Protein AF-A0A432RQE2-F1 (afdb_monomer_lite)

Foldseek 3Di:
DDKAWPQHDPDFDDDDPPDDDDPVVVVCVVVVHDDTHTDIDDDD

pLDDT: mean 90.69, std 4.4, range [73.56, 95.88]

Sequence (44 aa):
TQYENVAGKNTYHPRPEWRPLTKFEQRGERLGHGVWDLIYSKLA

Secondary structure (DSSP, 8-state):
--EEETT-TT-PBPPPTTSPPPHHHHHHHHTT----B--EEEP-

Structure (mmCIF, N/CA/C/O backbone):
data_AF-A0A432RQE2-F1
#
_entry.id   AF-A0A432RQE2-F1
#
loop_
_atom_site.group_PDB
_atom_site.id
_atom_site.type_symbol
_atom_site.label_atom_id
_atom_site.label_alt_id
_atom_site.label_comp_id
_atom_site.label_asym_id
_atom_site.label_entity_id
_atom_site.label_seq_id
_atom_site.pdbx_PDB_ins_code
_atom_site.Cartn_x
_atom_site.Cartn_y
_atom_site.Cartn_z
_atom_site.occupancy
_atom_site.B_iso_or_equiv
_atom_site.auth_seq_id
_atom_site.auth_comp_id
_atom_site.auth_asym_id
_atom_site.auth_atom_id
_atom_site.pdbx_PDB_model_num
ATOM 1 N N . THR A 1 1 ? 19.415 -1.045 -10.162 1.00 73.56 1 THR A N 1
ATOM 2 C CA . THR A 1 1 ? 18.374 -2.072 -9.964 1.00 73.56 1 THR A CA 1
ATOM 3 C C . THR A 1 1 ? 17.094 -1.581 -10.590 1.00 73.56 1 THR A C 1
ATOM 5 O O . THR A 1 1 ? 16.654 -0.505 -10.207 1.00 73.56 1 THR A O 1
ATOM 8 N N . GLN A 1 2 ? 16.573 -2.277 -11.599 1.00 90.88 2 GLN A N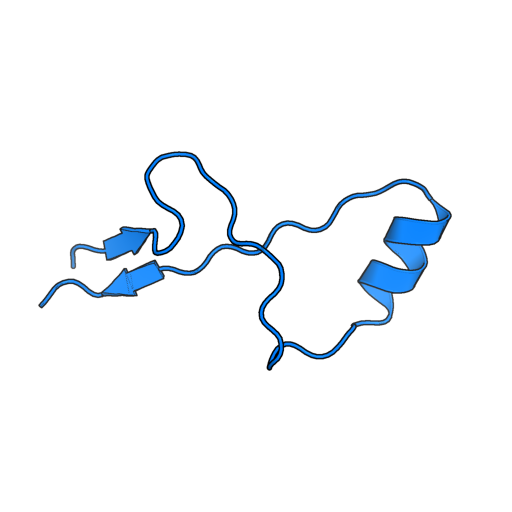 1
ATOM 9 C CA . GLN A 1 2 ? 15.343 -1.874 -12.287 1.00 90.88 2 GLN A CA 1
ATOM 10 C C . GLN A 1 2 ? 14.123 -2.455 -11.550 1.00 90.88 2 GLN A C 1
ATOM 12 O O . GLN A 1 2 ? 14.217 -3.531 -10.959 1.00 90.88 2 GLN A O 1
ATOM 17 N N . TYR A 1 3 ? 13.004 -1.732 -11.554 1.00 93.94 3 TYR A N 1
ATOM 18 C CA . TYR A 1 3 ? 11.748 -2.144 -10.921 1.00 93.94 3 TYR A CA 1
ATOM 19 C C . TYR A 1 3 ? 10.587 -1.911 -11.883 1.00 93.94 3 TYR A C 1
ATOM 21 O O . TYR A 1 3 ? 10.610 -0.947 -12.648 1.00 93.94 3 TYR A O 1
ATOM 29 N N . GLU A 1 4 ? 9.566 -2.756 -11.802 1.00 95.00 4 GLU A N 1
ATOM 30 C CA . GLU A 1 4 ? 8.340 -2.637 -12.587 1.00 95.00 4 GLU A CA 1
ATOM 31 C C . GLU A 1 4 ? 7.121 -2.540 -11.664 1.00 95.00 4 GLU A C 1
ATOM 33 O O . GLU A 1 4 ? 7.039 -3.236 -10.651 1.00 95.00 4 GLU A O 1
ATOM 38 N N . ASN A 1 5 ? 6.183 -1.645 -11.992 1.00 95.88 5 ASN A N 1
ATOM 39 C CA . ASN A 1 5 ? 4.915 -1.539 -11.271 1.00 95.88 5 ASN A CA 1
ATOM 40 C C . ASN A 1 5 ? 3.992 -2.687 -11.696 1.00 95.88 5 ASN A C 1
ATOM 42 O O . ASN A 1 5 ? 3.631 -2.785 -12.868 1.00 95.88 5 ASN A O 1
ATOM 46 N N . VAL A 1 6 ? 3.550 -3.491 -10.730 1.00 94.94 6 VAL A N 1
ATOM 47 C CA . VAL A 1 6 ? 2.669 -4.647 -10.953 1.00 94.94 6 VAL A CA 1
ATOM 48 C C . VAL A 1 6 ? 1.298 -4.233 -11.500 1.00 94.94 6 VAL A C 1
ATOM 50 O O . VAL A 1 6 ? 0.693 -4.972 -12.269 1.00 94.94 6 VAL A O 1
ATOM 53 N N . ALA A 1 7 ? 0.811 -3.039 -11.152 1.00 94.44 7 ALA A N 1
ATOM 54 C CA . ALA A 1 7 ? -0.465 -2.514 -11.644 1.00 94.44 7 ALA A CA 1
ATOM 55 C C . ALA A 1 7 ? -0.376 -1.883 -13.047 1.00 94.44 7 ALA A C 1
ATOM 57 O O . ALA A 1 7 ? -1.394 -1.463 -13.593 1.00 94.44 7 ALA A O 1
ATOM 58 N N . GLY A 1 8 ? 0.824 -1.787 -13.627 1.00 94.06 8 GLY A N 1
ATOM 59 C CA . GLY A 1 8 ? 1.075 -1.075 -14.876 1.00 94.06 8 GLY A CA 1
ATOM 60 C C . GLY A 1 8 ? 1.511 0.382 -14.685 1.00 94.06 8 GLY A C 1
ATOM 61 O O . GLY A 1 8 ? 1.584 0.930 -13.581 1.00 94.06 8 GLY A O 1
ATOM 62 N N . LYS A 1 9 ? 1.878 1.029 -15.794 1.00 93.88 9 LYS A N 1
ATOM 63 C CA . LYS A 1 9 ? 2.469 2.374 -15.779 1.00 93.88 9 LYS A CA 1
ATOM 64 C C . LYS A 1 9 ? 1.443 3.425 -15.342 1.00 93.88 9 LYS A C 1
ATOM 66 O O . LYS A 1 9 ? 0.386 3.546 -15.950 1.00 93.88 9 LYS A O 1
ATOM 71 N N . ASN A 1 10 ? 1.806 4.245 -14.350 1.00 94.06 10 ASN A N 1
ATOM 72 C CA . ASN A 1 10 ? 0.963 5.314 -13.787 1.00 94.06 10 ASN A CA 1
ATOM 73 C C . ASN A 1 10 ? -0.383 4.823 -13.222 1.00 94.06 10 ASN A C 1
ATOM 75 O O . ASN A 1 10 ? -1.353 5.577 -13.193 1.00 94.06 10 ASN A O 1
ATOM 79 N N . THR A 1 11 ? -0.455 3.566 -12.785 1.00 95.88 11 THR A N 1
ATOM 80 C CA . THR A 1 11 ? -1.675 2.963 -12.238 1.00 95.88 11 THR A CA 1
ATOM 81 C C . THR A 1 11 ? -1.463 2.533 -10.789 1.00 95.88 11 THR A C 1
ATOM 83 O O . THR A 1 11 ? -0.362 2.134 -10.397 1.00 95.88 11 THR A O 1
ATOM 86 N N . TYR A 1 12 ? -2.525 2.639 -9.992 1.00 95.31 12 TYR A N 1
ATOM 87 C CA . TYR A 1 12 ? -2.566 2.153 -8.616 1.00 95.31 12 TYR A CA 1
ATOM 88 C C . TYR A 1 12 ? -3.073 0.717 -8.584 1.00 95.31 12 TYR A C 1
ATOM 90 O O . TYR A 1 12 ? -3.987 0.359 -9.327 1.00 95.31 12 TYR A O 1
ATOM 98 N N . HIS A 1 13 ? -2.500 -0.098 -7.710 1.00 94.94 13 HIS A N 1
ATOM 99 C CA . HIS A 1 13 ? -2.941 -1.471 -7.543 1.00 94.94 13 HIS A CA 1
ATOM 100 C C . HIS A 1 13 ? -4.275 -1.491 -6.776 1.00 94.94 13 HIS A C 1
ATOM 102 O O . HIS A 1 13 ? -4.428 -0.736 -5.809 1.00 94.94 13 HIS A O 1
ATOM 108 N N . PRO A 1 14 ? -5.251 -2.338 -7.157 1.00 91.62 14 PRO A N 1
ATOM 109 C CA . PRO A 1 14 ? -6.407 -2.583 -6.302 1.00 91.62 14 PRO A CA 1
ATOM 110 C C . PRO A 1 14 ? -5.947 -3.168 -4.962 1.00 91.62 14 PRO A C 1
ATOM 112 O O . PRO A 1 14 ? -4.928 -3.854 -4.892 1.00 91.62 14 PRO A O 1
ATOM 115 N N . ARG A 1 15 ? -6.693 -2.929 -3.884 1.00 89.56 15 ARG A N 1
ATOM 116 C CA . ARG A 1 15 ? -6.343 -3.486 -2.574 1.00 89.56 15 ARG A CA 1
ATOM 117 C C . ARG A 1 15 ? -6.201 -5.021 -2.670 1.00 89.56 15 ARG A C 1
ATOM 119 O O . ARG A 1 15 ? -7.178 -5.677 -3.026 1.00 89.56 15 ARG A O 1
ATOM 126 N N . PRO A 1 16 ? -5.040 -5.608 -2.328 1.00 91.25 16 PRO A N 1
ATOM 127 C CA . PRO A 1 16 ? -4.886 -7.057 -2.324 1.00 91.25 16 PRO A CA 1
ATOM 128 C C . PRO A 1 16 ? -5.636 -7.700 -1.154 1.00 91.25 16 PRO A C 1
ATOM 130 O O . PRO A 1 16 ? -5.686 -7.136 -0.060 1.00 91.25 16 PRO A O 1
ATOM 133 N N . GLU A 1 17 ? -6.137 -8.922 -1.348 1.00 91.00 17 GLU A N 1
ATOM 134 C CA . GLU A 1 17 ? -6.883 -9.660 -0.314 1.00 91.00 17 GLU A CA 1
ATOM 135 C C . GLU A 1 17 ? -6.042 -9.976 0.929 1.00 91.00 17 GLU A C 1
ATOM 137 O O . GLU A 1 17 ? -6.546 -9.967 2.050 1.00 91.00 17 GLU A O 1
ATOM 142 N N . TRP A 1 18 ? -4.738 -10.199 0.755 1.00 92.88 18 TRP A N 1
ATOM 143 C CA . TRP A 1 18 ? -3.823 -10.488 1.860 1.00 92.88 18 TRP A CA 1
ATOM 144 C C . TRP A 1 18 ? -3.486 -9.255 2.708 1.00 92.88 18 TRP A C 1
ATOM 146 O O . TRP A 1 18 ? -2.889 -9.398 3.776 1.00 92.88 18 TRP A O 1
ATOM 156 N N . ARG A 1 19 ? -3.833 -8.037 2.263 1.00 92.38 19 ARG A N 1
ATOM 157 C CA . ARG A 1 19 ? -3.525 -6.810 2.999 1.00 92.38 19 ARG A CA 1
ATOM 158 C C . ARG A 1 19 ? -4.613 -6.550 4.049 1.00 92.38 19 ARG A C 1
ATOM 160 O O . ARG A 1 19 ? -5.742 -6.233 3.669 1.00 92.38 19 ARG A O 1
ATOM 167 N N . PRO A 1 20 ? -4.313 -6.592 5.359 1.00 91.00 20 PRO A N 1
ATOM 168 C CA . PRO A 1 20 ? -5.300 -6.316 6.403 1.00 91.00 20 PRO A CA 1
ATOM 169 C C . PRO A 1 20 ? -5.674 -4.829 6.469 1.00 91.00 20 PRO A C 1
ATOM 171 O O . PRO A 1 20 ? -4.881 -3.948 6.118 1.00 91.00 20 PRO A O 1
ATOM 174 N N . LEU A 1 21 ? -6.908 -4.535 6.891 1.00 89.31 21 LEU A N 1
ATOM 175 C CA . LEU A 1 21 ? -7.419 -3.165 7.013 1.00 89.31 21 LEU A CA 1
ATOM 176 C C . LEU A 1 21 ? -6.788 -2.472 8.220 1.00 89.31 21 LEU A C 1
ATOM 178 O O . LEU A 1 21 ? -6.824 -2.995 9.333 1.00 89.31 21 LEU A O 1
ATOM 182 N N . THR A 1 22 ? -6.230 -1.279 8.016 1.00 89.06 22 THR A N 1
ATOM 183 C CA . THR A 1 22 ? -5.642 -0.497 9.108 1.00 89.06 22 THR A CA 1
ATOM 184 C C . THR A 1 22 ? -6.636 0.521 9.674 1.00 89.06 22 THR A C 1
ATOM 186 O O . THR A 1 22 ? -7.545 0.993 8.988 1.00 89.06 22 THR A O 1
ATOM 189 N N . LYS A 1 23 ? -6.437 0.934 10.933 1.00 88.94 23 LYS A N 1
ATOM 190 C CA . LYS A 1 23 ? -7.249 1.985 11.583 1.00 88.94 23 LYS A CA 1
ATOM 191 C C . LYS A 1 23 ? -7.202 3.341 10.860 1.00 88.94 23 LYS A C 1
ATOM 193 O O . LYS A 1 23 ? -8.120 4.144 11.003 1.00 88.94 23 LYS A O 1
ATOM 198 N N . PHE A 1 24 ? -6.134 3.613 10.106 1.00 85.69 24 PHE A N 1
ATOM 199 C CA . PHE A 1 24 ? -5.981 4.855 9.347 1.00 85.69 24 PHE A CA 1
ATOM 200 C C . PHE A 1 24 ? -6.911 4.896 8.141 1.00 85.69 24 PHE A C 1
ATOM 202 O O . PHE A 1 24 ? -7.459 5.948 7.838 1.00 85.69 24 PHE A O 1
ATOM 209 N N . GLU A 1 25 ? -7.141 3.750 7.510 1.00 86.88 25 GLU A N 1
ATOM 210 C CA . GLU A 1 25 ? -8.024 3.631 6.350 1.00 86.88 25 GLU A CA 1
ATOM 211 C C . GLU A 1 25 ? -9.481 3.750 6.770 1.00 86.88 25 GLU A C 1
ATOM 213 O O . GLU A 1 25 ? -10.218 4.502 6.153 1.00 86.88 25 GLU A O 1
ATOM 218 N N . GLN A 1 26 ? -9.863 3.143 7.899 1.00 87.00 26 GLN A N 1
ATOM 219 C CA . GLN A 1 26 ? -11.199 3.338 8.479 1.00 87.00 26 GLN A CA 1
ATOM 220 C C . GLN A 1 26 ? -11.468 4.809 8.833 1.00 87.00 26 GLN A C 1
ATOM 222 O O . GLN A 1 26 ? -12.570 5.324 8.639 1.00 87.00 26 GLN A O 1
ATOM 227 N N . ARG A 1 27 ? -10.458 5.514 9.365 1.00 88.44 27 ARG A N 1
ATOM 228 C CA . ARG A 1 27 ? -10.557 6.956 9.630 1.00 88.44 27 ARG A CA 1
ATOM 229 C C . ARG A 1 27 ? -10.617 7.761 8.330 1.00 88.44 27 ARG A C 1
ATOM 231 O O . ARG A 1 27 ? -11.356 8.738 8.274 1.00 88.44 27 ARG A O 1
ATOM 238 N N . GLY A 1 28 ? -9.833 7.368 7.330 1.00 88.19 28 GLY A N 1
ATOM 239 C CA . GLY A 1 28 ? -9.778 8.003 6.019 1.00 88.19 28 GLY A CA 1
ATOM 240 C C . GLY A 1 28 ? -11.102 7.892 5.277 1.00 88.19 28 GLY A C 1
ATOM 241 O O . GLY A 1 28 ? -11.641 8.909 4.863 1.00 88.19 28 GLY A O 1
ATOM 242 N N . GLU A 1 29 ? -11.68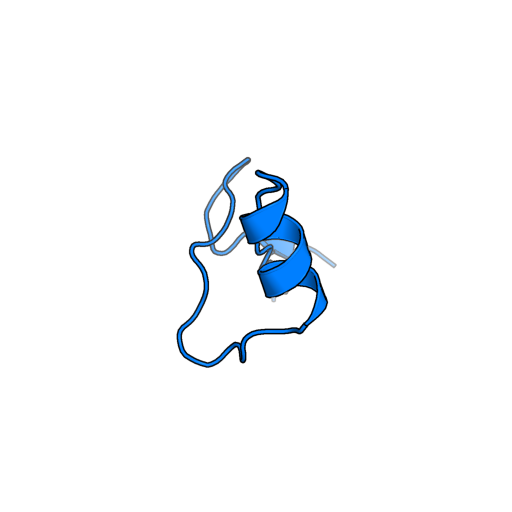1 6.696 5.224 1.00 85.62 29 GLU A N 1
ATOM 243 C CA . GLU A 1 29 ? -12.977 6.419 4.604 1.00 85.62 29 GLU A CA 1
ATOM 244 C C . GLU A 1 29 ? -14.094 7.270 5.223 1.00 85.62 29 GLU A C 1
ATOM 246 O O . GLU A 1 29 ? -14.860 7.909 4.505 1.00 85.62 29 GLU A O 1
ATOM 251 N N . ARG A 1 30 ? -14.114 7.402 6.560 1.00 87.19 30 ARG A N 1
ATOM 252 C CA . ARG A 1 30 ? -15.065 8.278 7.270 1.00 87.19 30 ARG A CA 1
ATOM 253 C C . ARG A 1 30 ? -14.943 9.758 6.876 1.00 87.19 30 ARG A C 1
ATOM 255 O O . ARG A 1 30 ? -15.909 10.500 7.015 1.00 87.19 3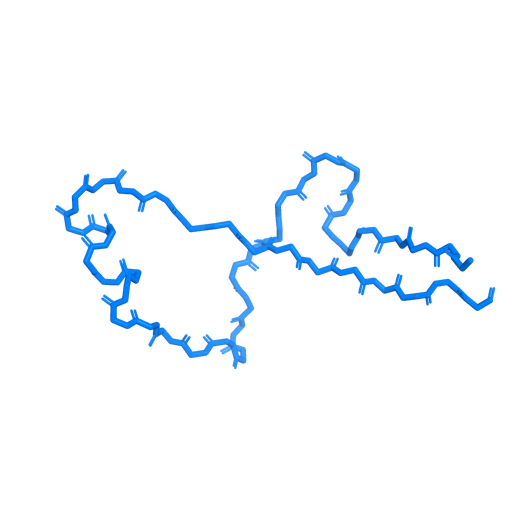0 ARG A O 1
ATOM 262 N N . LEU A 1 31 ? -13.768 10.192 6.425 1.00 89.62 31 LEU A N 1
ATOM 263 C CA . LEU A 1 31 ? 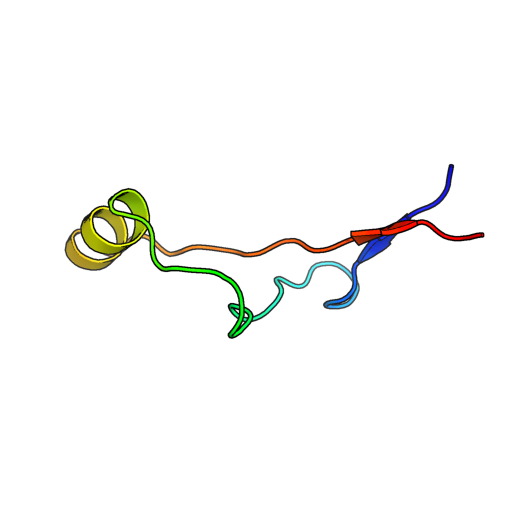-13.471 11.571 6.023 1.00 89.62 31 LEU 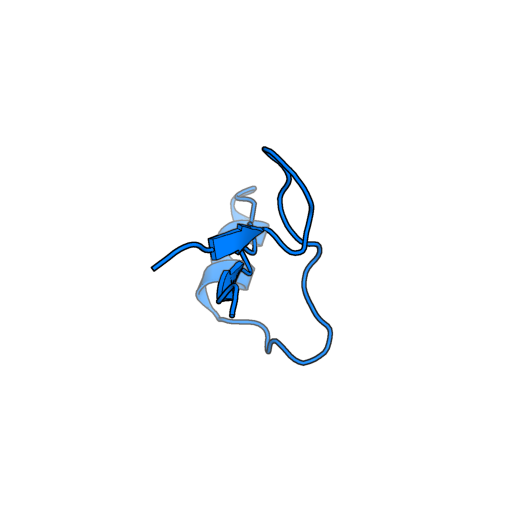A CA 1
ATOM 264 C C . LEU A 1 31 ? -13.410 11.749 4.492 1.00 89.62 31 LEU A C 1
ATOM 266 O O . LEU A 1 31 ? -13.082 12.837 4.025 1.00 89.62 31 LEU A O 1
ATOM 270 N N . GLY A 1 32 ? -13.719 10.707 3.709 1.00 87.75 32 GLY A N 1
ATOM 271 C CA . GLY A 1 32 ? -13.672 10.742 2.242 1.00 87.75 32 GLY A CA 1
ATOM 272 C C . GLY A 1 32 ? -12.263 10.672 1.637 1.00 87.75 32 GLY A C 1
ATOM 273 O O . GLY A 1 32 ? -12.059 11.085 0.497 1.00 87.75 32 GLY A O 1
ATOM 274 N N . HIS A 1 33 ? -11.273 10.176 2.379 1.00 88.31 33 HIS A N 1
ATOM 275 C CA . HIS A 1 33 ? -9.912 9.966 1.886 1.00 88.31 33 HIS A CA 1
ATOM 276 C C . HIS A 1 33 ? -9.750 8.571 1.272 1.00 88.31 33 HIS A C 1
ATOM 278 O O . HIS A 1 33 ? -10.088 7.564 1.893 1.00 88.31 33 HIS A O 1
ATOM 284 N N . GLY A 1 34 ? -9.193 8.524 0.060 1.00 84.31 34 GLY A N 1
ATOM 285 C CA . GLY A 1 34 ? -8.819 7.284 -0.615 1.00 84.31 34 GLY A CA 1
ATOM 286 C C . GLY A 1 34 ? -7.518 6.683 -0.081 1.00 84.31 34 GLY A C 1
ATOM 287 O O . GLY A 1 34 ? -6.728 7.343 0.596 1.00 84.31 34 GLY A O 1
ATOM 288 N N . VAL A 1 35 ? -7.299 5.413 -0.412 1.00 88.56 35 VAL A N 1
ATOM 289 C CA . VAL A 1 35 ? -6.085 4.657 -0.086 1.00 88.56 35 VAL A CA 1
ATOM 290 C C . VAL A 1 35 ? -5.598 4.021 -1.377 1.00 88.56 35 VAL A C 1
ATOM 292 O O . VAL A 1 35 ? -6.380 3.372 -2.069 1.00 88.56 35 VAL A O 1
ATOM 295 N N . TRP A 1 36 ? -4.322 4.214 -1.700 1.00 90.94 36 TRP A N 1
ATOM 296 C CA . TRP A 1 36 ? -3.727 3.721 -2.939 1.00 90.94 36 TRP A CA 1
ATOM 297 C C . TRP A 1 36 ? -2.581 2.766 -2.630 1.00 90.94 36 TRP A C 1
ATOM 299 O O . TRP A 1 36 ? -1.625 3.135 -1.948 1.00 90.94 36 TRP A O 1
ATOM 309 N N . ASP A 1 37 ? -2.683 1.545 -3.145 1.00 92.31 37 ASP A N 1
ATOM 310 C CA . ASP A 1 37 ? -1.658 0.518 -3.014 1.00 92.31 37 ASP A CA 1
ATOM 311 C C . ASP A 1 37 ? -0.685 0.593 -4.211 1.00 92.31 37 ASP A C 1
ATOM 313 O O . ASP A 1 37 ? -1.090 0.711 -5.370 1.00 92.31 37 ASP A O 1
ATOM 317 N N . LEU A 1 38 ? 0.621 0.543 -3.934 1.00 95.12 38 LEU A N 1
ATOM 318 C CA . LEU A 1 38 ? 1.701 0.554 -4.928 1.00 95.12 38 LEU A CA 1
ATOM 319 C C . LEU A 1 38 ? 2.579 -0.676 -4.700 1.00 95.12 38 LEU A C 1
ATOM 321 O O . LEU A 1 38 ? 3.213 -0.798 -3.653 1.00 95.12 38 LEU A O 1
ATOM 325 N N . ILE A 1 39 ? 2.623 -1.577 -5.679 1.00 94.94 39 ILE A N 1
ATOM 326 C CA . ILE A 1 39 ? 3.397 -2.819 -5.599 1.00 94.94 39 ILE A CA 1
ATOM 327 C C . ILE A 1 39 ? 4.381 -2.843 -6.761 1.00 94.94 39 ILE A C 1
ATOM 329 O O . ILE A 1 39 ? 3.982 -2.728 -7.918 1.00 94.94 39 ILE A O 1
ATOM 333 N N . TYR A 1 40 ? 5.664 -3.001 -6.442 1.00 95.31 40 TYR A N 1
ATOM 334 C CA . TYR A 1 40 ? 6.738 -3.083 -7.425 1.00 95.31 40 TYR A CA 1
ATOM 335 C C . TYR A 1 40 ? 7.456 -4.422 -7.319 1.00 95.31 40 TYR A C 1
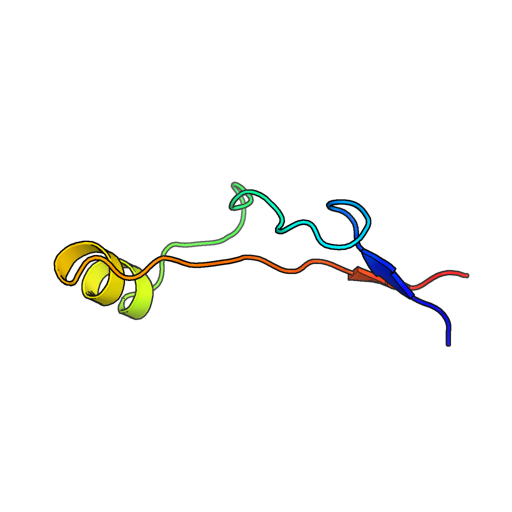ATOM 337 O O . TYR A 1 40 ? 7.815 -4.859 -6.224 1.00 95.31 40 TYR A O 1
ATOM 345 N N . SER A 1 41 ? 7.698 -5.050 -8.463 1.00 95.06 41 SER A N 1
ATOM 346 C CA . SER A 1 41 ? 8.592 -6.195 -8.581 1.00 95.06 41 SER A CA 1
ATOM 347 C C . SER A 1 41 ? 9.991 -5.707 -8.958 1.00 95.06 41 SER A C 1
ATOM 349 O O . SER A 1 41 ? 10.168 -4.739 -9.702 1.00 95.06 41 SER A O 1
ATOM 351 N N . LYS A 1 42 ? 11.019 -6.359 -8.412 1.00 95.56 42 LYS A N 1
ATOM 352 C CA . LYS A 1 42 ? 12.398 -6.143 -8.849 1.00 95.56 42 LYS A CA 1
ATOM 353 C C . LYS A 1 42 ? 12.608 -6.913 -10.149 1.00 95.56 42 LYS A C 1
ATOM 355 O O . LYS A 1 42 ? 12.368 -8.116 -10.185 1.00 95.56 42 LYS A O 1
ATOM 360 N N . LEU A 1 43 ? 13.079 -6.222 -11.180 1.00 88.00 43 LEU A N 1
ATOM 361 C CA . LEU A 1 43 ? 13.502 -6.859 -12.421 1.00 88.00 43 LEU A CA 1
ATOM 362 C C . LEU A 1 43 ? 14.841 -7.569 -12.173 1.00 88.00 43 LEU A C 1
ATOM 364 O O . LEU A 1 43 ? 15.709 -7.025 -11.475 1.00 88.00 43 LEU A O 1
ATOM 368 N N . ALA A 1 44 ? 14.948 -8.799 -12.678 1.00 81.88 44 ALA A N 1
ATOM 369 C CA . ALA A 1 44 ? 16.159 -9.613 -12.600 1.00 81.88 44 ALA A CA 1
ATOM 370 C C . ALA A 1 44 ? 17.326 -8.956 -13.350 1.00 81.88 44 ALA A C 1
ATOM 372 O O . ALA A 1 44 ? 17.080 -8.355 -14.421 1.00 81.88 44 ALA A O 1
#

Radius of gyration: 13.08 Å; chains: 1; bounding box: 33×22×27 Å